Protein AF-A0A139BN32-F1 (afdb_monomer)

Solvent-accessible surface area (backbone atoms only — not comparable to full-atom values): 6042 Å² total; per-residue (Å²): 140,66,66,68,63,53,53,52,50,50,27,23,51,49,31,34,51,50,52,51,47,50,27,49,32,56,75,67,64,40,89,58,41,76,66,70,42,56,70,70,57,48,64,55,44,58,73,53,53,70,67,57,44,50,54,50,14,66,71,38,92,50,70,82,70,78,75,96,60,52,71,68,56,48,54,54,46,68,74,42,60,88,60,70,60,35,52,52,51,51,52,52,52,52,54,52,50,46,63,56,56,73,74,111

Nearest PDB structures (foldseek):
  2avu-assembly1_D  TM=8.151E-01  e=5.666E-03  Escherichia coli
  4es4-assembly1_H  TM=7.706E-01  e=1.457E-01  Escherichia coli K-12
  8b6f-assembly1_BF  TM=2.715E-01  e=6.438E+00  Tetrahymena thermophila SB210

Radius of gyration: 16.06 Å; Cα contacts (8 Å, |Δi|>4): 58; chains: 1; bounding box: 34×42×37 Å

InterPro domains:
  IPR036194 Flagellar transcriptional activator FlhD superfamily [G3DSA:1.10.4000.10] (3-104)

Mean predicted aligned error: 6.63 Å

pLDDT: mean 85.04, std 13.35, range [37.56, 97.19]

Organism: NCBI:txid1796491

Sequence (104 aa):
MAVHNSLQKDIVTLNRRYLLLVKQMAAEKHPLLCASAPKSLIKSVQNMTLEKIDHLAEDMIAPCFYLNLSETIFNRMAELEQGVQRKAYMANVLVTQLQTDGKR

Secondary structure (DSSP, 8-state):
--HHHHHHHHHHHHHHHHHHHHHHHHHTT-TTHHHHS-HHHHHHHHT--HHHHHHHHHH-SS--------HHHHHHHHHSPTTHHHHHHHHHHHHHHHHHHTT-

Foldseek 3Di:
DPVVVVVLVVQLVLQLVLLVVLLVCLVVVPVLSVLFDPPVSSVVSVPDDSVRSSVVSNVDPGNPGDDLADPVNVVVLVPDDPDDVSVVSVVVSSVVSVVVVVVD

Structure (mmCIF, N/CA/C/O backbone):
data_AF-A0A139BN32-F1
#
_entry.id   AF-A0A139BN32-F1
#
loop_
_atom_site.group_PDB
_atom_site.id
_atom_site.type_symbol
_atom_site.label_atom_id
_atom_site.label_alt_id
_atom_site.label_comp_id
_atom_site.label_asym_id
_atom_site.label_entity_id
_atom_site.label_seq_id
_atom_site.pdbx_PDB_ins_code
_atom_site.Cartn_x
_atom_site.Cartn_y
_atom_site.Cartn_z
_atom_site.occupancy
_atom_site.B_iso_or_equiv
_atom_site.auth_seq_id
_atom_site.auth_comp_id
_atom_site.auth_asym_id
_atom_site.auth_atom_id
_atom_site.pdbx_PDB_model_num
ATOM 1 N N . MET A 1 1 ? 11.616 -27.307 7.259 1.00 42.47 1 MET A N 1
ATOM 2 C CA . MET A 1 1 ? 10.262 -26.704 7.338 1.00 42.47 1 MET A CA 1
ATOM 3 C C . MET A 1 1 ? 10.287 -25.276 7.925 1.00 42.47 1 MET A C 1
ATOM 5 O O . MET A 1 1 ? 9.495 -24.971 8.801 1.00 42.47 1 MET A O 1
ATOM 9 N N . ALA A 1 2 ? 11.164 -24.374 7.454 1.00 51.47 2 ALA A N 1
ATOM 10 C CA . ALA A 1 2 ? 11.309 -23.018 8.028 1.00 51.47 2 ALA A CA 1
ATOM 11 C C . ALA A 1 2 ? 10.692 -21.886 7.174 1.00 51.47 2 ALA A C 1
ATOM 13 O O . ALA A 1 2 ? 10.437 -20.800 7.683 1.00 51.47 2 ALA A O 1
ATOM 14 N N . VAL A 1 3 ? 10.410 -22.148 5.893 1.00 51.53 3 VAL A N 1
ATOM 15 C CA . VAL A 1 3 ? 9.990 -21.135 4.902 1.00 51.53 3 VAL A CA 1
ATOM 16 C C . VAL A 1 3 ? 8.552 -20.640 5.122 1.00 51.53 3 VAL A C 1
ATOM 18 O O . VAL A 1 3 ? 8.246 -19.480 4.868 1.00 51.53 3 VAL A O 1
ATOM 21 N N . HIS A 1 4 ? 7.663 -21.483 5.660 1.00 55.19 4 HIS A N 1
ATOM 22 C CA . HIS A 1 4 ? 6.267 -21.094 5.901 1.00 55.19 4 HIS A CA 1
ATOM 23 C C . HIS A 1 4 ? 6.110 -20.036 7.004 1.00 55.19 4 HIS A C 1
ATOM 25 O O . HIS A 1 4 ? 5.198 -19.218 6.935 1.00 55.19 4 HIS A O 1
ATOM 31 N N . ASN A 1 5 ? 7.005 -20.015 8.000 1.00 64.50 5 ASN A N 1
ATOM 32 C CA . ASN A 1 5 ? 6.910 -19.073 9.118 1.00 64.50 5 ASN A CA 1
ATOM 33 C C . ASN A 1 5 ? 7.448 -17.680 8.740 1.00 64.50 5 ASN A C 1
ATOM 35 O O . ASN A 1 5 ? 6.919 -16.675 9.204 1.00 64.50 5 ASN A O 1
ATOM 39 N N . SER A 1 6 ? 8.460 -17.593 7.866 1.00 84.56 6 SER A N 1
ATOM 40 C CA . SER A 1 6 ? 8.942 -16.296 7.370 1.00 84.56 6 SER A CA 1
ATOM 41 C C . SER A 1 6 ? 7.926 -15.637 6.440 1.00 84.56 6 SER A C 1
ATOM 43 O O . SER A 1 6 ? 7.600 -14.475 6.646 1.00 84.56 6 SER A O 1
ATOM 45 N N . LEU A 1 7 ? 7.338 -16.390 5.500 1.00 88.81 7 LEU A N 1
ATOM 46 C CA . LEU A 1 7 ? 6.370 -15.832 4.553 1.00 88.81 7 LEU A CA 1
ATOM 47 C C . LEU A 1 7 ? 5.120 -15.283 5.252 1.00 88.81 7 LEU A C 1
ATOM 49 O O . LEU A 1 7 ? 4.685 -14.178 4.941 1.00 88.81 7 LEU A O 1
ATOM 53 N N . GLN A 1 8 ? 4.560 -16.016 6.220 1.00 90.50 8 GLN A N 1
ATOM 54 C CA . GLN A 1 8 ? 3.402 -15.524 6.971 1.00 90.50 8 GLN A CA 1
ATOM 55 C C . GLN A 1 8 ? 3.740 -14.239 7.737 1.00 90.50 8 GLN A C 1
ATOM 57 O O . GLN A 1 8 ? 2.961 -13.290 7.728 1.00 90.50 8 GLN A O 1
ATOM 62 N N . LYS A 1 9 ? 4.922 -14.171 8.362 1.00 92.25 9 LYS A N 1
ATOM 63 C CA . LYS A 1 9 ? 5.388 -12.953 9.040 1.00 92.25 9 LYS A CA 1
ATOM 64 C C . LYS A 1 9 ? 5.556 -11.783 8.076 1.00 92.25 9 LYS A C 1
ATOM 66 O O . LYS A 1 9 ? 5.205 -10.659 8.435 1.00 92.25 9 LYS A O 1
ATOM 71 N N . ASP A 1 10 ? 6.050 -12.034 6.868 1.00 93.62 10 ASP A N 1
ATOM 72 C CA . ASP A 1 10 ? 6.199 -11.007 5.837 1.00 93.62 10 ASP A CA 1
ATOM 73 C C . ASP A 1 10 ? 4.833 -10.488 5.371 1.00 93.62 10 ASP A C 1
ATOM 75 O O . ASP A 1 10 ? 4.642 -9.276 5.270 1.00 93.62 10 ASP A O 1
ATOM 79 N N . ILE A 1 11 ? 3.857 -11.381 5.174 1.00 93.44 11 ILE A N 1
ATOM 80 C CA . ILE A 1 11 ? 2.473 -11.024 4.828 1.00 93.44 11 ILE A CA 1
ATOM 81 C C . ILE A 1 11 ? 1.866 -10.118 5.904 1.00 93.44 11 ILE A C 1
ATOM 83 O O . ILE A 1 11 ? 1.422 -9.010 5.595 1.00 93.44 11 ILE A O 1
ATOM 87 N N . VAL A 1 12 ? 1.913 -10.545 7.170 1.00 94.50 12 VAL A N 1
ATOM 88 C CA . VAL A 1 12 ? 1.394 -9.758 8.302 1.00 94.50 12 VAL A CA 1
ATOM 89 C C . VAL A 1 12 ? 2.097 -8.402 8.381 1.00 94.50 12 VAL A C 1
ATOM 91 O O . VAL A 1 12 ? 1.452 -7.362 8.523 1.00 94.50 12 VAL A O 1
ATOM 94 N N . THR A 1 13 ? 3.422 -8.384 8.217 1.00 94.81 13 THR A N 1
ATOM 95 C CA . THR A 1 13 ? 4.216 -7.150 8.248 1.00 94.81 13 THR A CA 1
ATOM 96 C C . THR A 1 13 ? 3.801 -6.185 7.141 1.00 94.81 13 THR A C 1
ATOM 98 O O . THR A 1 13 ? 3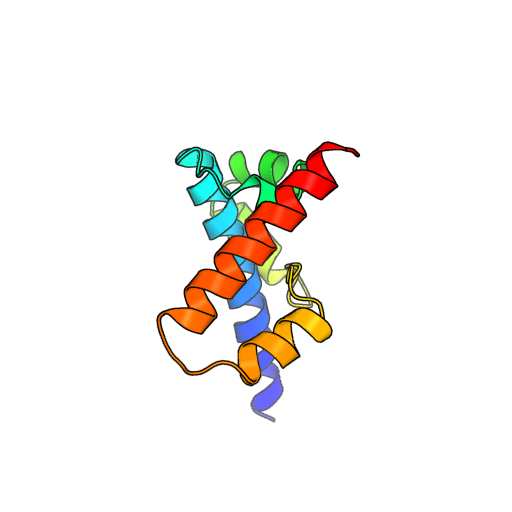.615 -4.995 7.407 1.00 94.81 13 THR A O 1
ATOM 101 N N . LEU A 1 14 ? 3.627 -6.673 5.913 1.00 94.75 14 LEU A N 1
ATOM 102 C CA . LEU A 1 14 ? 3.205 -5.858 4.777 1.00 94.75 14 LEU A CA 1
ATOM 103 C C . LEU A 1 14 ? 1.803 -5.282 4.983 1.00 9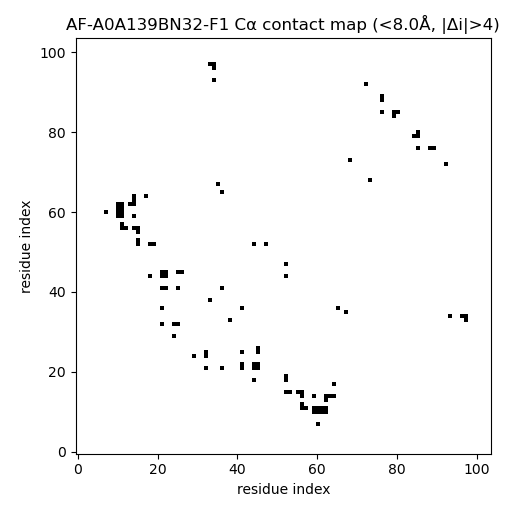4.75 14 LEU A C 1
ATOM 105 O O . LEU A 1 14 ? 1.609 -4.077 4.812 1.00 94.75 14 LEU A O 1
ATOM 109 N N . ASN A 1 15 ? 0.853 -6.111 5.414 1.00 95.06 15 ASN A N 1
ATOM 110 C CA . ASN A 1 15 ? -0.521 -5.693 5.687 1.00 95.06 15 ASN A CA 1
ATOM 111 C C . ASN A 1 15 ? -0.570 -4.603 6.755 1.00 95.06 15 ASN A C 1
ATOM 113 O O . ASN A 1 15 ? -1.145 -3.532 6.542 1.00 95.06 15 ASN A O 1
ATOM 117 N N . ARG A 1 16 ? 0.127 -4.828 7.871 1.00 95.81 16 ARG A N 1
ATOM 118 C CA . ARG A 1 16 ? 0.243 -3.859 8.959 1.00 95.81 16 ARG A CA 1
ATOM 119 C C . ARG A 1 16 ? 0.821 -2.537 8.467 1.00 95.81 16 ARG A C 1
ATOM 121 O O . ARG A 1 16 ? 0.268 -1.472 8.737 1.00 95.81 16 ARG A O 1
ATOM 128 N N . ARG A 1 17 ? 1.939 -2.586 7.735 1.00 95.06 17 ARG A N 1
ATOM 129 C CA . ARG A 1 17 ? 2.618 -1.385 7.227 1.00 95.06 17 ARG A CA 1
ATOM 130 C C . ARG A 1 17 ? 1.751 -0.610 6.247 1.00 95.06 17 ARG A C 1
ATOM 132 O O . ARG A 1 17 ? 1.720 0.613 6.336 1.00 95.06 17 ARG A O 1
ATOM 139 N N . TYR A 1 18 ? 1.026 -1.299 5.373 1.00 94.31 18 TYR A N 1
ATOM 140 C CA . TYR A 1 18 ? 0.103 -0.660 4.444 1.00 94.31 18 TYR A CA 1
ATOM 141 C C . TYR A 1 18 ? -1.021 0.086 5.176 1.00 94.31 18 TYR A C 1
ATOM 143 O O . TYR A 1 18 ? -1.230 1.274 4.930 1.00 94.31 18 TYR A O 1
ATOM 151 N N . LEU A 1 19 ? -1.695 -0.561 6.133 1.00 95.00 19 LEU A N 1
ATOM 152 C CA . LEU A 1 19 ? -2.770 0.065 6.913 1.00 95.00 19 LEU A CA 1
ATOM 153 C C . LEU A 1 19 ? -2.263 1.265 7.730 1.00 95.00 19 LEU A C 1
ATOM 155 O O . LEU A 1 19 ? -2.896 2.322 7.743 1.00 95.00 19 LEU A O 1
ATOM 159 N N . LEU A 1 20 ? -1.095 1.139 8.367 1.00 96.00 20 LEU A N 1
ATOM 160 C CA . LEU A 1 20 ? -0.473 2.247 9.099 1.00 96.00 20 LEU A CA 1
ATOM 161 C C . LEU A 1 20 ? -0.138 3.424 8.179 1.00 96.00 20 LEU A C 1
ATOM 163 O O . LEU A 1 20 ? -0.419 4.567 8.538 1.00 96.00 20 LEU A O 1
ATOM 167 N N . LEU A 1 21 ? 0.404 3.155 6.990 1.00 94.75 21 LEU A N 1
ATOM 168 C CA . LEU A 1 21 ? 0.721 4.189 6.010 1.00 94.75 21 LEU A CA 1
ATOM 169 C C . LEU A 1 21 ? -0.541 4.939 5.567 1.00 94.75 21 LEU A C 1
ATOM 171 O O . LEU A 1 21 ? -0.557 6.167 5.584 1.00 94.75 21 LEU A O 1
ATOM 175 N N . VAL A 1 22 ? -1.621 4.222 5.243 1.00 94.44 22 VAL A N 1
ATOM 176 C CA . VAL A 1 22 ? -2.912 4.838 4.886 1.00 94.44 22 VAL A CA 1
ATOM 177 C C . VAL A 1 22 ? -3.425 5.726 6.022 1.00 94.44 22 VAL A C 1
ATOM 179 O O . VAL A 1 22 ? -3.860 6.851 5.770 1.00 94.44 22 VAL A O 1
ATOM 182 N N . LYS A 1 23 ? -3.333 5.267 7.278 1.00 96.12 23 LYS A N 1
ATOM 183 C CA . LYS A 1 23 ? -3.730 6.058 8.452 1.00 96.12 23 LYS A CA 1
ATOM 184 C C . LYS A 1 23 ? -2.909 7.344 8.587 1.00 96.12 23 LYS A C 1
ATOM 186 O O . LYS A 1 23 ? -3.485 8.406 8.811 1.00 96.12 23 LYS A O 1
ATOM 191 N 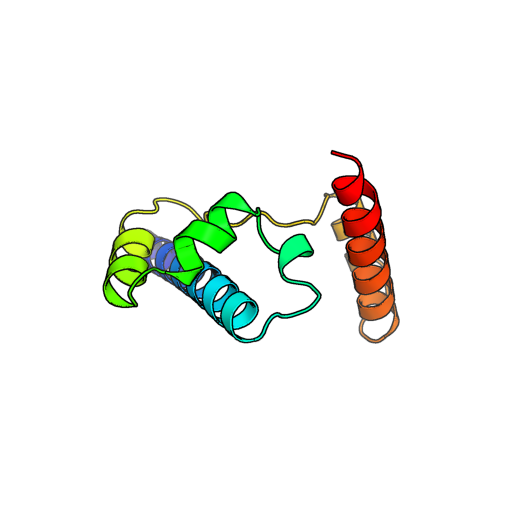N . GLN A 1 24 ? -1.586 7.249 8.453 1.00 95.75 24 GLN A N 1
ATOM 192 C CA . GLN A 1 24 ? -0.669 8.389 8.549 1.00 95.75 24 GLN A CA 1
ATOM 193 C C . GLN A 1 24 ? -0.928 9.404 7.435 1.00 95.75 24 GLN A C 1
ATOM 195 O O . GLN A 1 24 ? -1.151 10.580 7.709 1.00 95.75 24 GLN A O 1
ATOM 200 N N . MET A 1 25 ? -1.025 8.935 6.191 1.00 95.00 25 MET A N 1
ATOM 201 C CA . MET A 1 25 ? -1.358 9.776 5.045 1.00 95.00 25 MET A CA 1
ATOM 202 C C . MET A 1 25 ? -2.720 10.468 5.210 1.00 95.00 25 MET A C 1
ATOM 204 O O . MET A 1 25 ? -2.868 11.621 4.809 1.00 95.00 25 MET A O 1
ATOM 208 N N . ALA A 1 26 ? -3.715 9.801 5.809 1.00 94.50 26 ALA A N 1
ATOM 209 C CA . ALA A 1 26 ? -5.014 10.405 6.114 1.00 94.50 26 ALA A CA 1
ATOM 210 C C . ALA A 1 26 ? -4.913 11.505 7.177 1.00 94.50 26 ALA A C 1
ATOM 212 O O . ALA A 1 26 ? -5.506 12.571 7.007 1.00 94.50 26 ALA A O 1
ATOM 213 N N . ALA A 1 27 ? -4.143 11.274 8.244 1.00 94.25 27 ALA A N 1
ATOM 214 C CA . ALA A 1 27 ? -3.907 12.267 9.290 1.00 94.25 27 ALA A CA 1
ATOM 215 C C . ALA A 1 27 ? -3.187 13.515 8.747 1.00 94.25 27 ALA A C 1
ATOM 217 O O . ALA A 1 27 ? -3.561 14.639 9.079 1.00 94.25 27 ALA A O 1
ATOM 218 N N . GLU A 1 28 ? -2.214 13.321 7.857 1.00 96.00 28 GLU A N 1
ATOM 219 C CA . GLU A 1 28 ? -1.440 14.392 7.217 1.00 96.00 28 GLU A CA 1
ATOM 220 C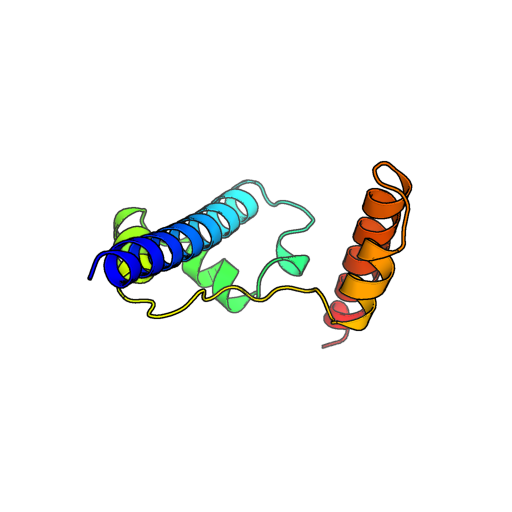 C . GLU A 1 28 ? -2.157 15.047 6.026 1.00 96.00 28 GLU A C 1
ATOM 222 O O . GLU A 1 28 ? -1.640 16.000 5.446 1.00 96.00 28 GLU A O 1
ATOM 227 N N . LYS A 1 29 ? -3.346 14.556 5.640 1.00 91.88 29 LYS A N 1
ATOM 228 C CA . LYS A 1 29 ? -4.061 14.974 4.418 1.00 91.88 29 LYS A CA 1
ATOM 229 C C . LYS A 1 29 ? -3.160 14.900 3.175 1.00 91.88 29 LYS A C 1
ATOM 231 O O . LYS A 1 29 ? -3.173 15.794 2.329 1.00 91.88 29 LYS A O 1
ATOM 236 N N . HIS A 1 30 ? -2.365 13.835 3.076 1.00 91.31 30 HIS A N 1
ATOM 237 C CA . HIS A 1 30 ? -1.352 13.683 2.040 1.00 91.31 30 HIS A CA 1
ATOM 238 C C . HIS A 1 30 ? -1.988 13.739 0.635 1.00 91.31 30 HIS A C 1
ATOM 240 O O . HIS A 1 30 ? -2.937 12.994 0.365 1.00 91.31 30 HIS A O 1
ATOM 246 N N . PRO A 1 31 ? -1.456 14.548 -0.300 1.00 84.56 31 PRO A N 1
ATOM 247 C CA . PRO A 1 31 ? -2.099 14.818 -1.593 1.00 84.56 31 PRO A CA 1
ATOM 248 C C . PRO A 1 31 ? -2.273 13.572 -2.474 1.00 84.56 31 PRO A C 1
ATOM 250 O O . PRO A 1 31 ? -3.190 13.507 -3.287 1.00 84.56 31 PRO A O 1
ATOM 253 N N . LEU A 1 32 ? -1.418 12.561 -2.297 1.00 83.12 32 LEU A N 1
ATOM 254 C CA . LEU A 1 32 ? -1.478 11.297 -3.044 1.00 83.12 32 LEU A CA 1
ATOM 255 C C . LEU A 1 32 ? -2.303 10.193 -2.365 1.00 83.12 32 LEU A C 1
ATOM 257 O O . LEU A 1 32 ? -2.374 9.091 -2.893 1.00 83.12 32 LEU A O 1
ATOM 261 N N . LEU A 1 33 ? -2.932 10.444 -1.212 1.00 86.12 33 LEU A N 1
ATOM 262 C CA . LEU A 1 33 ? -3.676 9.406 -0.486 1.00 86.12 33 LEU A CA 1
ATOM 263 C C . LEU A 1 33 ? -4.773 8.762 -1.340 1.00 86.12 33 LEU A C 1
ATOM 265 O O . LEU A 1 33 ? -4.870 7.540 -1.402 1.00 86.12 33 LEU A O 1
ATOM 269 N N . CYS A 1 34 ? -5.559 9.584 -2.035 1.00 81.12 34 CYS A N 1
ATOM 270 C CA . CYS A 1 34 ? -6.622 9.106 -2.917 1.00 81.12 34 CYS A CA 1
ATOM 271 C C . CYS A 1 34 ? -6.090 8.328 -4.129 1.00 81.12 34 CYS A C 1
ATOM 273 O O . CYS A 1 34 ? -6.842 7.554 -4.705 1.00 81.12 34 CYS A O 1
ATOM 275 N N . ALA A 1 35 ? -4.821 8.527 -4.510 1.00 78.00 35 ALA A N 1
ATOM 276 C CA . ALA A 1 35 ? -4.172 7.706 -5.527 1.00 78.00 35 ALA A CA 1
ATOM 277 C C . ALA A 1 35 ? -3.802 6.341 -4.945 1.00 78.00 35 ALA A C 1
ATOM 279 O O . ALA A 1 35 ? -3.967 5.327 -5.601 1.00 78.00 35 ALA A O 1
ATOM 280 N N . SER A 1 36 ? -3.296 6.312 -3.712 1.00 79.19 36 SER A N 1
ATOM 281 C CA . SER A 1 36 ? -2.665 5.130 -3.118 1.00 79.19 36 SER A CA 1
ATOM 282 C C . SER A 1 36 ? -3.628 4.159 -2.423 1.00 79.19 36 SER A C 1
ATOM 284 O O . SER A 1 36 ? -3.226 3.045 -2.078 1.00 79.19 36 SER A O 1
ATOM 286 N N . ALA A 1 37 ? -4.873 4.564 -2.156 1.00 86.19 37 ALA A N 1
ATOM 287 C CA . ALA A 1 37 ? -5.846 3.734 -1.450 1.00 86.19 37 ALA A CA 1
ATOM 288 C C . ALA A 1 37 ? -7.306 4.067 -1.820 1.00 86.19 37 ALA A C 1
ATOM 290 O O . ALA A 1 37 ? -7.643 5.235 -2.026 1.00 86.19 37 ALA A O 1
ATOM 291 N N . PRO A 1 38 ? -8.216 3.071 -1.824 1.00 86.12 38 P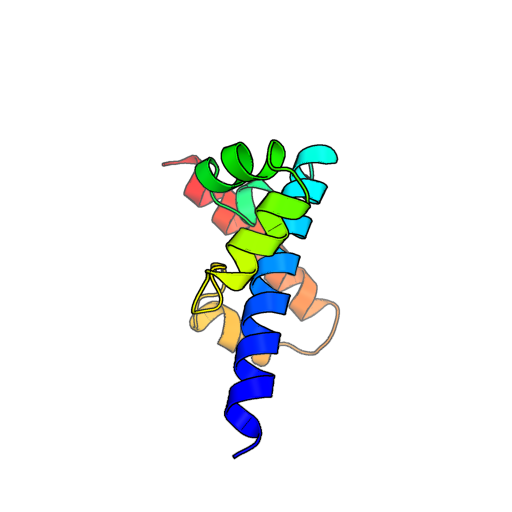RO A N 1
ATOM 292 C CA . PRO A 1 38 ? -9.645 3.311 -2.017 1.00 86.12 38 PRO A CA 1
ATOM 293 C C . PRO A 1 38 ? -10.252 4.202 -0.925 1.00 86.12 38 PRO A C 1
ATOM 295 O O . PRO A 1 38 ? -9.955 4.043 0.261 1.00 86.12 38 PRO A O 1
ATOM 298 N N . LYS A 1 39 ? -11.200 5.075 -1.298 1.00 87.19 39 LYS A N 1
ATOM 299 C CA . LYS A 1 39 ? -11.916 5.966 -0.356 1.00 87.19 39 LYS A CA 1
ATOM 300 C C . LYS A 1 39 ? -12.556 5.213 0.819 1.00 87.19 39 LYS A C 1
ATOM 302 O O . LYS A 1 39 ? -12.524 5.700 1.949 1.00 87.19 39 LYS A O 1
ATOM 307 N N . SER A 1 40 ? -13.123 4.032 0.567 1.00 88.25 40 SER A N 1
ATOM 308 C CA . SER A 1 40 ? -13.720 3.175 1.602 1.00 88.25 40 SER A CA 1
ATOM 309 C C . SER A 1 40 ? -12.682 2.700 2.621 1.00 88.25 40 SER A C 1
ATOM 311 O O . SER A 1 40 ? -12.924 2.792 3.824 1.00 88.25 40 SER A O 1
ATOM 313 N N . LEU A 1 41 ? -11.510 2.261 2.150 1.00 90.19 41 LEU A N 1
ATOM 314 C CA . LEU A 1 41 ? -10.399 1.847 3.004 1.00 90.19 41 LEU A CA 1
ATOM 315 C C . LEU A 1 41 ? -9.891 3.018 3.849 1.00 90.19 41 LEU A C 1
ATOM 317 O O . LEU A 1 41 ? -9.758 2.872 5.061 1.00 90.19 41 LEU A O 1
ATOM 321 N N . ILE A 1 42 ? -9.673 4.182 3.228 1.00 92.56 42 ILE A N 1
ATOM 322 C CA . ILE A 1 42 ? -9.219 5.398 3.917 1.00 92.56 42 ILE A CA 1
ATOM 323 C C . ILE A 1 42 ? -10.163 5.737 5.076 1.00 92.56 42 ILE A C 1
ATOM 325 O O . ILE A 1 42 ? -9.713 5.882 6.211 1.00 92.56 42 ILE A O 1
ATOM 329 N N . LYS A 1 43 ? -11.477 5.793 4.810 1.00 92.19 43 LYS A N 1
ATOM 330 C CA . LYS A 1 43 ? -12.497 6.126 5.817 1.00 92.19 43 LYS A CA 1
ATOM 331 C C . LYS A 1 43 ? -12.500 5.145 6.993 1.00 92.19 43 LYS A C 1
ATOM 333 O O . LYS A 1 43 ? -12.642 5.570 8.139 1.00 92.19 43 LYS A O 1
ATOM 338 N N . SER A 1 44 ? -12.349 3.849 6.720 1.00 92.56 44 SER A N 1
ATOM 339 C CA . SER A 1 44 ? -12.307 2.829 7.770 1.00 92.56 44 SER A CA 1
ATOM 340 C C . SER A 1 44 ? -11.022 2.919 8.594 1.00 92.56 44 SER A C 1
ATOM 342 O O . SER A 1 44 ? -11.078 2.986 9.819 1.00 92.56 44 SER A O 1
ATOM 344 N N . VAL A 1 45 ? -9.861 2.960 7.938 1.00 93.94 45 VAL A N 1
ATOM 345 C CA . VAL A 1 45 ? -8.540 2.891 8.588 1.00 93.94 45 VAL A CA 1
ATOM 346 C C . VAL A 1 45 ? -8.209 4.158 9.381 1.00 93.94 45 VAL A C 1
ATOM 348 O O . VAL A 1 45 ? -7.600 4.080 10.454 1.00 93.94 45 VAL A O 1
ATOM 351 N N . GLN A 1 46 ? -8.660 5.326 8.914 1.00 94.19 46 GLN A N 1
ATOM 352 C CA . GLN A 1 46 ? -8.439 6.606 9.592 1.00 94.19 46 GLN A CA 1
ATOM 353 C C . GLN A 1 46 ? -8.903 6.580 11.059 1.00 94.19 46 GLN A C 1
ATOM 355 O O . GLN A 1 46 ? -8.230 7.152 11.918 1.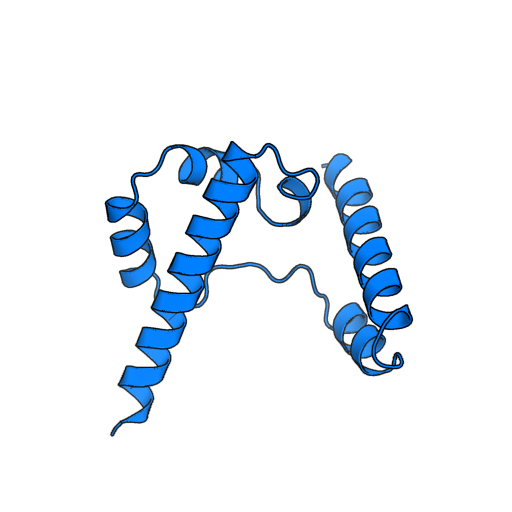00 94.19 46 GLN A O 1
ATOM 360 N N . ASN A 1 47 ? -9.971 5.838 11.367 1.00 92.62 47 ASN A N 1
ATOM 361 C CA . ASN A 1 47 ? -10.568 5.767 12.703 1.00 92.62 47 ASN A CA 1
ATOM 362 C C . ASN A 1 47 ? -10.190 4.506 13.505 1.00 92.62 47 ASN A C 1
ATOM 364 O O . ASN A 1 47 ? -10.599 4.382 14.655 1.00 92.62 47 ASN A O 1
ATOM 368 N N . MET A 1 48 ? -9.411 3.571 12.947 1.00 95.75 48 MET A N 1
ATOM 369 C CA . MET A 1 48 ? -9.007 2.359 13.678 1.00 95.75 48 MET A CA 1
ATOM 370 C C . MET A 1 48 ? -7.984 2.654 14.780 1.00 95.75 48 MET A C 1
ATOM 372 O O . MET A 1 48 ? -7.131 3.533 14.632 1.00 95.75 48 MET A O 1
ATOM 376 N N . THR A 1 49 ? -8.021 1.882 15.864 1.00 96.75 49 THR A N 1
ATOM 377 C CA . THR A 1 49 ? -6.928 1.837 16.844 1.00 96.75 49 THR A CA 1
ATOM 378 C C . THR A 1 49 ? -5.737 1.058 16.281 1.00 96.75 49 THR A C 1
ATOM 380 O O . THR A 1 49 ? -5.880 0.295 15.324 1.00 96.75 49 THR A O 1
ATOM 383 N N . LEU A 1 50 ? -4.553 1.243 16.874 1.00 95.88 50 LEU A N 1
ATOM 384 C CA . LEU A 1 50 ? -3.361 0.481 16.484 1.00 95.88 50 LEU A CA 1
ATOM 385 C C . LEU A 1 50 ? -3.552 -1.020 16.732 1.00 95.88 50 LEU A C 1
ATOM 387 O O . LEU A 1 50 ? -3.257 -1.819 15.855 1.00 95.88 50 LEU A O 1
ATOM 391 N N . GLU A 1 51 ? -4.152 -1.390 17.862 1.00 97.19 51 GLU A N 1
ATOM 392 C CA . GLU A 1 51 ? -4.467 -2.786 18.195 1.00 97.19 51 GLU A CA 1
ATOM 393 C C . GLU A 1 51 ? -5.392 -3.424 17.154 1.00 97.19 51 GLU A C 1
ATOM 395 O O . GLU A 1 51 ? -5.182 -4.560 16.736 1.00 97.19 51 GLU A O 1
ATOM 400 N N . LYS A 1 52 ? -6.402 -2.685 16.673 1.00 96.62 52 LYS A N 1
ATOM 401 C CA . LYS A 1 52 ? -7.304 -3.209 15.644 1.00 96.62 52 LYS A CA 1
ATOM 402 C C . LYS A 1 52 ? -6.598 -3.399 14.302 1.00 96.62 52 LYS A C 1
ATOM 404 O O . LYS A 1 52 ? -6.928 -4.344 13.591 1.00 96.62 52 LYS A O 1
ATOM 409 N N . ILE A 1 53 ? -5.655 -2.519 13.960 1.00 96.25 53 ILE A N 1
ATOM 410 C CA . ILE A 1 53 ? -4.809 -2.665 12.768 1.00 96.25 53 ILE A CA 1
ATOM 411 C C . ILE A 1 53 ? -3.928 -3.908 12.890 1.00 96.25 53 ILE A C 1
ATOM 413 O O . ILE A 1 53 ? -3.822 -4.659 11.924 1.00 96.25 53 ILE A O 1
ATOM 417 N N . ASP A 1 54 ? -3.338 -4.131 14.062 1.00 95.56 54 ASP A N 1
ATOM 418 C CA . ASP A 1 54 ? -2.440 -5.258 14.312 1.00 95.56 54 ASP A CA 1
ATOM 419 C C . ASP A 1 54 ? -3.189 -6.591 14.182 1.00 95.56 54 ASP A C 1
ATOM 421 O O . ASP A 1 54 ? -2.795 -7.428 13.372 1.00 95.56 54 ASP A O 1
ATOM 425 N N . HIS A 1 55 ? -4.342 -6.733 14.842 1.00 96.00 55 HIS A N 1
ATOM 426 C CA . HIS A 1 55 ? -5.188 -7.922 14.693 1.00 96.00 55 HIS A CA 1
ATOM 427 C C . HIS A 1 55 ? -5.669 -8.138 13.258 1.00 96.00 55 HIS A C 1
ATOM 429 O O . HIS A 1 55 ? -5.620 -9.248 12.740 1.00 96.00 55 HIS A O 1
ATOM 435 N N . LEU A 1 56 ? -6.107 -7.073 12.579 1.00 94.94 56 LEU A N 1
ATOM 436 C CA . LEU A 1 56 ? -6.575 -7.208 11.203 1.00 94.94 56 LEU A CA 1
ATOM 437 C C . LEU A 1 56 ? -5.445 -7.653 10.264 1.00 94.94 56 LEU A C 1
ATOM 439 O O . LEU A 1 56 ? -5.685 -8.435 9.352 1.00 94.94 56 LEU A O 1
ATOM 443 N N . ALA A 1 57 ? -4.221 -7.168 10.475 1.00 94.56 57 ALA A N 1
ATOM 444 C CA . ALA A 1 57 ? -3.067 -7.572 9.684 1.00 94.56 57 ALA A CA 1
ATOM 445 C C . ALA A 1 57 ? -2.679 -9.042 9.910 1.00 94.56 57 ALA A C 1
ATOM 447 O O . ALA A 1 57 ? -2.232 -9.687 8.962 1.00 94.56 57 ALA A O 1
ATOM 448 N N . GLU A 1 58 ? -2.856 -9.559 11.130 1.00 93.75 58 GLU A N 1
ATOM 449 C CA . GLU A 1 58 ? -2.662 -10.975 11.475 1.00 93.75 58 GLU A CA 1
ATOM 450 C C . GLU A 1 58 ? -3.697 -11.886 10.802 1.00 93.75 58 GLU A C 1
ATOM 452 O O . GLU A 1 58 ? -3.337 -12.952 10.302 1.00 93.75 58 GLU A O 1
ATOM 457 N N . ASP A 1 59 ? -4.955 -11.439 10.730 1.00 93.94 59 ASP A N 1
ATOM 458 C CA . ASP A 1 59 ? -6.065 -12.182 10.116 1.00 93.94 59 ASP A CA 1
ATOM 459 C C . ASP A 1 59 ? -5.997 -12.215 8.575 1.00 93.94 59 ASP A C 1
ATOM 461 O O . ASP A 1 59 ? -6.604 -13.070 7.922 1.00 93.94 59 ASP A O 1
ATOM 465 N N . MET A 1 60 ? -5.276 -11.277 7.956 1.00 91.50 60 MET A N 1
ATOM 466 C CA . MET A 1 60 ? -5.119 -11.214 6.504 1.00 91.50 60 MET A CA 1
ATOM 467 C C . MET A 1 60 ? -4.151 -12.297 6.000 1.00 91.50 60 MET A C 1
ATOM 469 O O . MET A 1 60 ? -2.945 -12.254 6.233 1.00 91.50 60 MET A O 1
ATOM 473 N N . ILE A 1 61 ? -4.681 -13.241 5.221 1.00 88.19 61 ILE A N 1
ATOM 474 C CA . ILE A 1 61 ? -3.946 -14.416 4.714 1.00 88.19 61 ILE A CA 1
ATOM 475 C C . ILE A 1 61 ? -3.022 -14.133 3.520 1.00 88.19 61 ILE A C 1
ATOM 477 O O . ILE A 1 61 ? -2.302 -15.019 3.063 1.00 88.19 61 ILE A O 1
ATOM 481 N N . ALA A 1 62 ? -3.077 -12.924 2.968 1.00 89.50 62 ALA A N 1
ATOM 482 C CA . ALA A 1 62 ? -2.312 -12.514 1.799 1.00 89.50 62 ALA A CA 1
ATOM 483 C C . ALA A 1 62 ? -1.981 -11.017 1.888 1.00 89.50 62 ALA A C 1
ATOM 485 O O . ALA A 1 62 ? -2.601 -10.308 2.684 1.00 89.50 62 ALA A O 1
ATOM 486 N N . PRO A 1 63 ? -1.033 -10.511 1.083 1.00 87.56 63 PRO A N 1
ATOM 487 C CA . PRO A 1 63 ? -0.809 -9.078 0.952 1.00 87.56 63 PRO A CA 1
ATOM 488 C C . PRO A 1 63 ? -2.067 -8.381 0.401 1.00 87.56 63 PRO A C 1
ATOM 490 O O . PRO A 1 63 ? -2.408 -8.522 -0.771 1.00 87.56 63 PRO A O 1
ATOM 493 N N . CYS A 1 64 ? -2.779 -7.637 1.246 1.00 83.31 64 CYS A N 1
ATOM 494 C CA . CYS A 1 64 ? -4.063 -7.002 0.931 1.00 83.31 64 CYS A CA 1
ATOM 495 C C . CYS A 1 64 ? -3.905 -5.528 0.529 1.00 83.31 64 CYS A C 1
ATOM 497 O O . CYS A 1 64 ? -4.664 -4.661 0.966 1.00 83.31 64 CYS A O 1
ATOM 499 N N . PHE A 1 65 ? -2.914 -5.237 -0.310 1.00 80.19 65 PHE A N 1
ATOM 500 C CA . PHE A 1 65 ? -2.728 -3.926 -0.924 1.00 80.19 65 PHE A CA 1
ATOM 501 C C . PHE A 1 65 ? -2.777 -4.047 -2.442 1.00 80.19 65 PHE A C 1
ATOM 503 O O . PHE A 1 65 ? -2.310 -5.024 -3.024 1.00 80.19 65 PHE A O 1
ATOM 510 N N . TYR A 1 66 ? -3.336 -3.031 -3.090 1.00 68.31 66 TYR A N 1
ATOM 511 C CA . TYR A 1 66 ? -3.366 -2.959 -4.542 1.00 68.31 66 TYR A CA 1
ATOM 512 C C . TYR A 1 66 ? -2.151 -2.175 -5.029 1.00 68.31 66 TYR A C 1
ATOM 514 O O . TYR A 1 66 ? -1.949 -1.018 -4.662 1.00 68.31 66 TYR A O 1
ATOM 522 N N . LEU A 1 67 ? -1.325 -2.818 -5.853 1.00 65.19 67 LEU A N 1
ATOM 523 C CA . LEU A 1 67 ? -0.307 -2.131 -6.635 1.00 65.19 67 LEU A CA 1
ATOM 524 C C . LEU A 1 67 ? -1.003 -1.431 -7.802 1.00 65.19 67 LEU A C 1
ATOM 526 O O . LEU A 1 67 ? -1.546 -2.088 -8.686 1.00 65.19 67 LEU A O 1
ATOM 530 N N . ASN A 1 68 ? -0.921 -0.103 -7.855 1.00 65.94 68 ASN A N 1
ATOM 531 C CA . ASN A 1 68 ? -1.334 0.685 -9.024 1.00 65.94 68 ASN A CA 1
ATOM 532 C C . ASN A 1 68 ? -0.312 0.591 -10.168 1.00 65.94 68 ASN A C 1
ATOM 534 O O . ASN A 1 68 ? 0.045 1.585 -10.804 1.00 65.94 68 ASN A O 1
ATOM 538 N N . LEU A 1 69 ? 0.204 -0.609 -10.404 1.00 73.50 69 LEU A N 1
ATOM 539 C CA . LEU A 1 69 ? 1.266 -0.874 -11.350 1.00 73.50 69 LEU A CA 1
ATOM 540 C C . LEU A 1 69 ? 0.785 -1.9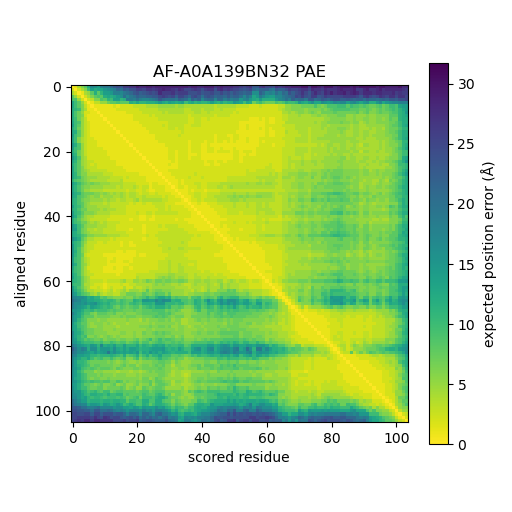61 -12.299 1.00 73.50 69 LEU A C 1
ATOM 542 O O . LEU A 1 69 ? 0.816 -3.143 -11.969 1.00 73.50 69 LEU A O 1
ATOM 546 N N . SER A 1 70 ? 0.301 -1.556 -13.473 1.00 83.00 70 SER A N 1
ATOM 547 C CA . SER A 1 70 ? 0.051 -2.529 -14.531 1.00 83.00 70 SER A CA 1
ATOM 548 C C . SER A 1 70 ? 1.374 -3.138 -14.985 1.00 83.00 70 SER A C 1
ATOM 550 O O . SER A 1 70 ? 2.433 -2.515 -14.864 1.00 83.00 70 SER A O 1
ATOM 552 N N . GLU A 1 71 ? 1.312 -4.337 -15.555 1.00 84.44 71 GLU A N 1
ATOM 553 C CA . GLU A 1 71 ? 2.481 -5.002 -16.132 1.00 84.44 71 GLU A CA 1
ATOM 554 C C . GLU A 1 71 ? 3.204 -4.098 -17.143 1.00 84.44 71 GLU A C 1
ATOM 556 O O . GLU A 1 71 ? 4.424 -3.969 -17.110 1.00 84.44 71 GLU A O 1
ATOM 561 N N . THR A 1 72 ? 2.452 -3.370 -17.974 1.00 88.06 72 THR A N 1
ATOM 562 C CA . THR A 1 72 ? 3.009 -2.397 -18.924 1.00 88.06 72 THR A CA 1
ATOM 563 C C . THR A 1 72 ? 3.790 -1.285 -18.226 1.00 88.06 72 THR A C 1
ATOM 565 O O . THR A 1 72 ? 4.881 -0.930 -18.671 1.00 88.06 72 THR A O 1
ATOM 568 N N . ILE A 1 73 ? 3.259 -0.740 -17.125 1.00 88.69 73 ILE A N 1
ATOM 569 C CA . ILE A 1 73 ? 3.937 0.307 -16.352 1.00 88.69 73 ILE A CA 1
ATOM 570 C C . ILE A 1 73 ? 5.202 -0.254 -15.697 1.00 88.69 73 ILE A C 1
ATOM 572 O O . ILE A 1 73 ? 6.250 0.394 -15.727 1.00 88.69 73 ILE A O 1
ATOM 576 N N . PHE A 1 74 ? 5.120 -1.456 -15.124 1.00 89.19 74 PHE A N 1
ATOM 577 C CA . PHE A 1 74 ? 6.263 -2.117 -14.502 1.00 89.19 74 PHE A CA 1
ATOM 578 C C . PHE A 1 74 ? 7.386 -2.363 -15.513 1.00 89.19 74 PHE A C 1
ATOM 580 O O . PHE A 1 74 ? 8.515 -1.931 -15.283 1.00 89.19 74 PHE A O 1
ATOM 587 N N . ASN A 1 75 ? 7.067 -2.978 -16.654 1.00 91.44 75 ASN A N 1
ATOM 588 C CA . ASN A 1 75 ? 8.040 -3.284 -17.700 1.00 91.44 75 ASN A CA 1
ATOM 589 C C . ASN A 1 75 ? 8.699 -2.005 -18.216 1.00 91.44 75 ASN A C 1
ATOM 591 O O . ASN A 1 75 ? 9.925 -1.916 -18.270 1.00 91.44 75 ASN A O 1
ATOM 595 N N . ARG A 1 76 ? 7.904 -0.956 -18.469 1.00 89.88 76 ARG A N 1
ATOM 596 C CA . ARG A 1 76 ? 8.457 0.330 -18.895 1.00 89.88 76 ARG A CA 1
ATOM 597 C C .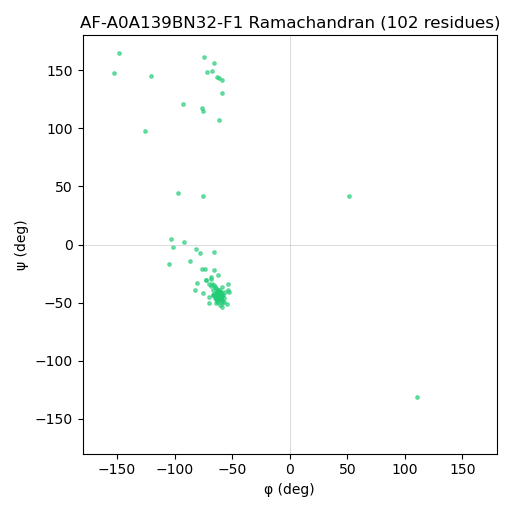 ARG A 1 76 ? 9.379 0.941 -17.844 1.00 89.88 76 ARG A C 1
ATOM 599 O O . ARG A 1 76 ? 10.421 1.489 -18.184 1.00 89.88 76 ARG A O 1
ATOM 606 N N . MET A 1 77 ? 9.022 0.854 -16.566 1.00 90.12 77 MET A N 1
ATOM 607 C CA . MET A 1 77 ? 9.875 1.343 -15.486 1.00 90.12 77 MET A CA 1
ATOM 608 C C . MET A 1 77 ? 11.186 0.557 -15.371 1.00 90.12 77 MET A C 1
ATOM 610 O O . MET A 1 77 ? 12.220 1.156 -15.068 1.00 90.12 77 MET A O 1
ATOM 614 N N . ALA A 1 78 ? 11.150 -0.755 -15.608 1.00 90.38 78 ALA A N 1
ATOM 615 C CA . ALA A 1 78 ? 12.325 -1.618 -15.571 1.00 90.38 78 ALA A CA 1
ATOM 616 C C . ALA A 1 78 ? 13.329 -1.288 -16.693 1.00 90.38 78 ALA A C 1
ATOM 618 O O . ALA A 1 78 ? 14.534 -1.341 -16.452 1.00 90.38 78 ALA A O 1
ATOM 619 N N . GLU A 1 79 ? 12.842 -0.883 -17.870 1.00 92.69 79 GLU A N 1
ATOM 620 C CA . GLU A 1 79 ? 13.656 -0.462 -19.024 1.00 92.69 79 GLU A CA 1
ATOM 621 C C . GLU A 1 79 ? 14.330 0.906 -18.849 1.00 92.69 79 GLU A C 1
ATOM 623 O O . GLU A 1 79 ? 15.391 1.149 -19.419 1.00 92.69 79 GLU A O 1
ATOM 628 N N . LEU A 1 80 ? 13.714 1.823 -18.095 1.00 91.38 80 LEU A N 1
ATOM 629 C CA . LEU A 1 80 ? 14.271 3.160 -17.875 1.00 91.38 80 LEU A CA 1
ATOM 630 C C . LEU A 1 80 ? 15.553 3.090 -17.042 1.00 91.38 80 LEU A C 1
ATOM 632 O O . LEU A 1 80 ? 15.671 2.263 -16.134 1.00 91.38 80 LEU A O 1
ATOM 636 N N . GLU A 1 81 ? 16.476 4.019 -17.273 1.00 87.94 81 GLU A N 1
ATOM 637 C CA . GLU A 1 81 ? 17.675 4.139 -16.445 1.00 87.94 81 GLU A CA 1
ATOM 638 C C . GLU A 1 81 ? 17.318 4.491 -14.994 1.00 87.94 81 GLU A C 1
ATOM 640 O O . GLU A 1 81 ? 16.367 5.231 -14.705 1.00 87.94 81 GLU A O 1
ATOM 645 N N . GLN A 1 82 ? 18.084 3.938 -14.051 1.00 86.06 82 GLN A N 1
ATOM 646 C CA . GLN A 1 82 ? 17.885 4.202 -12.631 1.00 86.06 82 GLN A CA 1
ATOM 647 C C . GLN A 1 82 ? 18.008 5.705 -12.334 1.00 86.06 82 GLN A C 1
ATOM 649 O O . GLN A 1 82 ? 18.870 6.399 -12.860 1.00 86.06 82 GLN A O 1
ATOM 654 N N . GLY A 1 83 ? 17.161 6.210 -11.433 1.00 86.00 83 GLY A N 1
ATOM 655 C CA . GLY A 1 83 ? 17.249 7.584 -10.943 1.00 86.00 83 GLY A CA 1
ATOM 656 C C . GLY A 1 83 ? 16.097 8.460 -11.421 1.00 86.00 83 GLY A C 1
ATOM 657 O O . GLY A 1 83 ? 14.929 8.111 -11.241 1.00 86.00 83 GLY A O 1
ATOM 658 N N . VAL A 1 84 ? 16.420 9.642 -11.949 1.00 89.06 84 VAL A N 1
ATOM 659 C CA . VAL A 1 84 ? 15.446 10.720 -12.203 1.00 89.06 84 VAL A CA 1
ATOM 660 C C . VAL A 1 84 ? 14.369 10.297 -13.205 1.00 89.06 84 VAL A C 1
ATOM 662 O O . VAL A 1 84 ? 13.195 10.589 -12.987 1.00 89.06 84 VAL A O 1
ATOM 665 N N . GLN A 1 85 ? 14.737 9.545 -14.245 1.00 87.38 85 GLN A N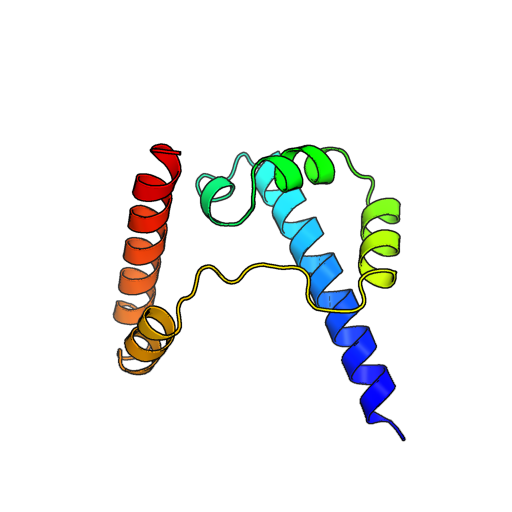 1
ATOM 666 C CA . GLN A 1 85 ? 13.805 9.117 -15.293 1.00 87.38 85 GLN A CA 1
ATOM 667 C C . GLN A 1 85 ? 12.713 8.176 -14.758 1.00 87.38 85 GLN A C 1
ATOM 669 O O . GLN A 1 85 ? 11.530 8.419 -14.996 1.00 87.38 85 GLN A O 1
ATOM 674 N N . ARG A 1 86 ? 13.073 7.159 -13.955 1.00 89.94 86 ARG A N 1
ATOM 675 C CA . ARG A 1 86 ? 12.091 6.271 -13.296 1.00 89.94 86 ARG A CA 1
ATOM 676 C C . ARG A 1 86 ? 11.153 7.032 -12.357 1.00 89.94 86 ARG A C 1
ATOM 678 O O . ARG A 1 86 ? 9.952 6.771 -12.352 1.00 89.94 86 ARG A O 1
ATOM 685 N N . LYS A 1 87 ? 11.685 7.990 -11.584 1.00 86.19 87 LYS A N 1
ATOM 686 C CA . LYS A 1 87 ? 10.886 8.822 -10.665 1.00 86.19 87 LYS A CA 1
ATOM 687 C C . LYS A 1 87 ? 9.886 9.699 -11.419 1.00 86.19 87 LYS A C 1
ATOM 689 O O . LYS A 1 87 ? 8.715 9.729 -11.052 1.00 86.19 87 LYS A O 1
ATOM 694 N N . ALA A 1 88 ? 10.337 10.371 -12.479 1.00 87.06 88 ALA A N 1
ATOM 695 C CA . ALA A 1 88 ? 9.484 11.208 -13.318 1.00 87.06 88 ALA A CA 1
ATOM 696 C C . ALA A 1 88 ? 8.383 10.384 -14.001 1.00 87.06 88 ALA A C 1
ATOM 698 O O . ALA A 1 88 ? 7.218 10.776 -13.988 1.00 87.06 88 ALA A O 1
ATOM 699 N N . TYR A 1 89 ? 8.732 9.206 -14.525 1.00 89.62 89 TYR A N 1
ATOM 700 C CA . TYR A 1 89 ? 7.759 8.288 -15.108 1.00 89.62 89 TYR A CA 1
ATOM 701 C C . TYR A 1 89 ? 6.686 7.864 -14.094 1.00 89.62 89 TYR A C 1
ATOM 703 O O . TYR A 1 89 ? 5.498 7.978 -14.388 1.00 89.62 89 TYR A O 1
ATOM 711 N N . MET A 1 90 ? 7.081 7.462 -12.878 1.00 86.69 90 MET A N 1
ATOM 712 C CA . MET A 1 90 ? 6.120 7.075 -11.839 1.00 86.69 90 MET A CA 1
ATOM 713 C C . MET A 1 90 ? 5.187 8.223 -11.448 1.00 86.69 90 MET A C 1
ATOM 715 O O . MET A 1 90 ? 3.983 8.024 -11.311 1.00 86.69 90 MET A O 1
ATOM 719 N N . ALA A 1 91 ? 5.731 9.432 -11.289 1.00 83.56 91 ALA A N 1
ATOM 720 C CA . ALA A 1 91 ? 4.930 10.606 -10.960 1.00 83.56 91 ALA A CA 1
ATOM 721 C C . ALA A 1 91 ? 3.853 10.863 -12.029 1.00 83.56 91 ALA A C 1
ATOM 723 O O . ALA A 1 91 ? 2.689 11.069 -11.691 1.00 83.56 91 ALA A O 1
ATOM 724 N N . ASN A 1 92 ? 4.216 10.762 -13.312 1.00 85.75 92 ASN A N 1
ATOM 725 C CA . ASN A 1 92 ? 3.281 10.938 -14.425 1.00 85.75 92 ASN A CA 1
ATOM 726 C C . ASN A 1 92 ? 2.185 9.865 -14.448 1.00 85.75 92 ASN A C 1
ATOM 728 O O . ASN A 1 92 ? 1.016 10.183 -14.673 1.00 85.75 92 ASN A O 1
ATOM 732 N N . VAL A 1 93 ? 2.545 8.605 -14.185 1.00 85.81 93 VAL A N 1
ATOM 733 C CA . VAL A 1 93 ? 1.583 7.498 -14.085 1.00 85.81 93 VAL A CA 1
ATOM 734 C C . VAL A 1 93 ? 0.555 7.775 -12.989 1.00 85.81 93 VAL A C 1
ATOM 736 O O . VAL A 1 93 ? -0.646 7.718 -13.254 1.00 85.81 93 VAL A O 1
ATOM 739 N N . LEU A 1 94 ? 1.013 8.139 -11.788 1.00 79.75 94 LEU A N 1
ATOM 740 C CA . LEU A 1 94 ? 0.138 8.405 -10.643 1.00 79.75 94 LEU A CA 1
ATOM 741 C C . LEU A 1 94 ? -0.791 9.603 -10.889 1.00 79.75 94 LEU A C 1
ATOM 743 O O . LEU A 1 94 ? -1.981 9.534 -10.582 1.00 79.75 94 LEU A O 1
ATOM 747 N N . VAL A 1 95 ? -0.278 10.688 -11.482 1.00 77.56 95 VAL A N 1
ATOM 748 C CA . VAL A 1 95 ? -1.091 11.860 -11.854 1.00 77.56 95 VAL A CA 1
ATOM 749 C C . VAL A 1 95 ? -2.161 11.486 -12.882 1.00 77.56 95 VAL A C 1
ATOM 751 O O . VAL A 1 95 ? -3.313 11.892 -12.743 1.00 77.56 95 VAL A O 1
ATOM 754 N N . THR A 1 96 ? -1.812 10.681 -13.888 1.00 80.69 96 THR A N 1
ATOM 755 C CA . THR A 1 96 ? -2.762 10.248 -14.924 1.00 80.69 96 THR A CA 1
ATOM 756 C C . THR A 1 96 ? -3.864 9.369 -14.330 1.00 80.69 96 THR A C 1
ATOM 758 O O . THR A 1 96 ? -5.045 9.579 -14.603 1.00 80.69 96 THR A O 1
ATOM 761 N N . GLN A 1 97 ? -3.508 8.419 -13.462 1.00 74.44 97 GLN A N 1
ATOM 762 C CA . GLN A 1 97 ? -4.475 7.551 -12.781 1.00 74.44 97 GLN A CA 1
ATOM 763 C C . GLN A 1 97 ? -5.468 8.361 -11.935 1.00 74.44 97 GLN A C 1
ATOM 765 O O . GLN A 1 97 ? -6.677 8.192 -12.087 1.00 74.44 97 GLN A O 1
ATOM 770 N N . LEU A 1 98 ? -4.981 9.333 -11.154 1.00 69.06 98 LEU A N 1
ATOM 771 C CA . LEU A 1 98 ? -5.823 10.257 -10.383 1.00 69.06 98 LEU A CA 1
ATOM 772 C C . LEU A 1 98 ? -6.839 11.023 -11.246 1.00 69.06 98 LEU A C 1
ATOM 774 O O . LEU A 1 98 ? -7.990 11.196 -10.848 1.00 69.06 98 LEU A O 1
ATOM 778 N N . GLN A 1 99 ? -6.431 11.479 -12.434 1.00 67.69 99 GLN A N 1
ATOM 779 C CA . GLN A 1 99 ? -7.320 12.173 -13.374 1.00 67.69 99 GLN A CA 1
ATOM 780 C C . GLN A 1 99 ? -8.385 11.247 -13.976 1.00 67.69 99 GLN A C 1
ATOM 782 O O . GLN A 1 99 ? -9.467 11.704 -14.349 1.00 67.69 99 GLN A O 1
ATOM 787 N N . THR A 1 100 ? -8.080 9.954 -14.082 1.00 66.06 100 THR A N 1
ATOM 788 C CA . THR A 1 100 ? -8.980 8.958 -14.672 1.00 66.06 100 THR A CA 1
ATOM 789 C C . THR A 1 100 ? -10.019 8.484 -13.653 1.00 66.06 100 THR A C 1
ATOM 791 O O . THR A 1 100 ? -11.196 8.365 -13.991 1.00 66.06 100 THR A O 1
ATOM 794 N N . ASP A 1 101 ? -9.617 8.311 -12.392 1.00 58.00 101 ASP A N 1
ATOM 795 C CA . ASP A 1 101 ? -10.505 7.902 -11.295 1.00 58.00 101 ASP A CA 1
ATOM 796 C C . ASP A 1 101 ? -11.403 9.037 -10.781 1.00 58.00 101 ASP A C 1
ATOM 798 O O . ASP A 1 101 ? -12.473 8.778 -10.238 1.00 58.00 101 ASP A O 1
ATOM 802 N N . GLY A 1 102 ? -11.045 10.305 -11.018 1.00 49.81 102 GLY A N 1
ATOM 803 C CA . GLY A 1 102 ? -11.927 11.453 -10.766 1.00 49.81 102 GLY A CA 1
ATOM 804 C C . GLY A 1 102 ? -13.178 11.516 -11.660 1.00 49.81 102 GLY A C 1
ATOM 805 O O . GLY A 1 102 ? -14.023 12.384 -11.451 1.00 49.81 102 GLY A O 1
ATOM 806 N N . LYS A 1 103 ? -13.299 10.622 -12.652 1.00 37.56 103 LYS A N 1
ATOM 807 C CA . LYS A 1 103 ? -14.450 10.503 -13.566 1.00 37.56 103 LYS A CA 1
ATOM 808 C C . LYS A 1 103 ? -15.392 9.333 -13.234 1.00 37.56 103 LYS A C 1
ATOM 810 O O . LYS A 1 103 ? -16.309 9.084 -14.015 1.00 37.56 103 LYS A O 1
ATOM 815 N N . ARG A 1 104 ? -15.163 8.607 -12.132 1.00 37.56 104 ARG A N 1
ATOM 816 C CA . ARG A 1 104 ? -16.012 7.498 -11.661 1.00 37.56 104 ARG A CA 1
ATOM 817 C C . ARG A 1 104 ? -16.698 7.822 -10.340 1.00 37.56 104 ARG A C 1
ATOM 819 O O . ARG A 1 104 ? -16.039 8.399 -9.445 1.00 37.56 104 ARG A O 1
#